Protein AF-A0A4Q6DWI4-F1 (afdb_monomer_lite)

Structure (mmCIF, N/CA/C/O backbone):
data_AF-A0A4Q6DWI4-F1
#
_entry.id   AF-A0A4Q6DWI4-F1
#
loop_
_atom_site.group_PDB
_atom_site.id
_atom_site.type_symbol
_atom_site.label_atom_id
_atom_site.label_alt_id
_atom_site.label_comp_id
_atom_site.label_asym_id
_atom_site.label_entity_id
_atom_site.label_seq_id
_atom_site.pdbx_PDB_ins_code
_atom_site.Cartn_x
_atom_site.Cartn_y
_atom_site.Cartn_z
_atom_site.occupancy
_atom_site.B_iso_or_equiv
_atom_site.auth_seq_id
_atom_site.auth_comp_id
_atom_site.auth_asym_id
_atom_site.auth_atom_id
_atom_site.pdbx_PDB_model_num
ATOM 1 N N . MET A 1 1 ? -15.889 16.556 25.089 1.00 82.62 1 MET A N 1
ATOM 2 C CA . MET A 1 1 ? -16.648 15.728 24.125 1.00 82.62 1 MET A CA 1
ATOM 3 C C . MET A 1 1 ? -15.664 14.751 23.500 1.00 82.62 1 MET A C 1
ATOM 5 O O . MET A 1 1 ? -14.677 15.216 22.947 1.00 82.62 1 MET A O 1
ATOM 9 N N . LEU A 1 2 ? -15.860 13.439 23.649 1.00 89.75 2 LEU A N 1
ATOM 10 C CA . LEU A 1 2 ? -14.968 12.454 23.029 1.00 89.75 2 LEU A CA 1
ATOM 11 C C . LEU A 1 2 ? -15.151 12.462 21.507 1.00 89.75 2 LEU A C 1
ATOM 13 O O . LEU A 1 2 ? -16.272 12.580 21.011 1.00 89.75 2 LEU A O 1
ATOM 17 N N . LYS A 1 3 ? -14.040 12.362 20.778 1.00 94.62 3 LYS A N 1
ATOM 18 C CA . LYS A 1 3 ? -14.009 12.215 19.324 1.00 94.62 3 LYS A CA 1
ATOM 19 C C . LYS A 1 3 ? -13.191 10.979 18.993 1.00 94.62 3 LYS A C 1
ATOM 21 O O . LYS A 1 3 ? -12.142 10.762 19.593 1.00 94.62 3 LYS A O 1
ATOM 26 N N . THR A 1 4 ? -13.670 10.205 18.033 1.00 95.94 4 THR A N 1
ATOM 27 C CA . THR A 1 4 ? -12.949 9.045 17.511 1.00 95.94 4 THR A CA 1
ATOM 28 C C . THR A 1 4 ? -12.252 9.457 16.222 1.00 95.94 4 THR A C 1
ATOM 30 O O . THR A 1 4 ? -12.892 10.011 15.329 1.00 95.94 4 THR A O 1
ATOM 33 N N . LEU A 1 5 ? -10.944 9.217 16.141 1.00 97.25 5 LEU A N 1
ATOM 34 C CA . LEU A 1 5 ? -10.118 9.480 14.965 1.00 97.25 5 LEU A CA 1
ATOM 35 C C . LEU A 1 5 ? -9.658 8.148 14.373 1.00 97.25 5 LEU A C 1
ATOM 37 O O . LEU A 1 5 ? -9.117 7.311 15.092 1.00 97.25 5 LEU A O 1
ATOM 41 N N . TYR A 1 6 ? -9.832 7.990 13.064 1.00 96.75 6 TYR A N 1
ATOM 42 C CA . TYR A 1 6 ? -9.323 6.851 12.307 1.00 96.75 6 TYR A CA 1
ATOM 43 C C . TYR A 1 6 ? -8.203 7.320 11.377 1.00 96.75 6 TYR A C 1
ATOM 45 O O . TYR A 1 6 ? -8.353 8.324 10.682 1.00 96.75 6 TYR A O 1
ATOM 53 N N . ILE A 1 7 ? -7.085 6.594 11.367 1.00 97.94 7 ILE A N 1
ATOM 54 C CA . ILE A 1 7 ? -5.934 6.837 10.490 1.00 97.94 7 ILE A CA 1
ATOM 55 C C . ILE A 1 7 ? -5.720 5.569 9.668 1.00 97.94 7 ILE A C 1
ATOM 57 O O . ILE A 1 7 ? -5.574 4.487 10.232 1.00 97.94 7 ILE A O 1
ATOM 61 N N . VAL A 1 8 ? -5.709 5.702 8.342 1.00 97.12 8 VAL A N 1
ATOM 62 C CA . VAL A 1 8 ? -5.588 4.581 7.400 1.00 97.12 8 VAL A CA 1
ATOM 63 C C . VAL A 1 8 ? -4.528 4.925 6.353 1.00 97.12 8 VAL A C 1
ATOM 65 O O . VAL A 1 8 ? -4.432 6.073 5.917 1.00 97.12 8 VAL A O 1
ATOM 68 N N . ARG A 1 9 ? -3.710 3.944 5.959 1.00 97.12 9 ARG A N 1
ATOM 69 C CA . ARG A 1 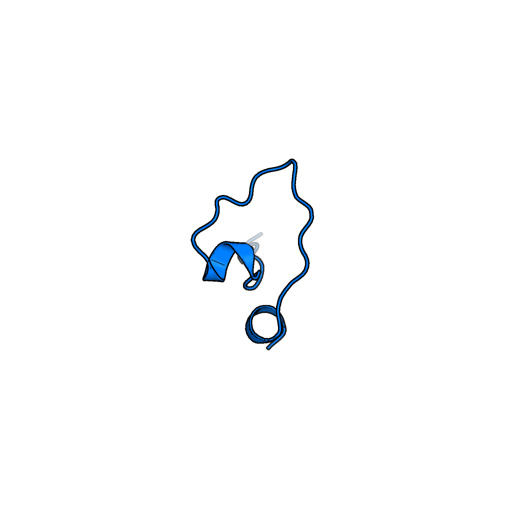9 ? -2.739 4.077 4.861 1.00 97.12 9 ARG A CA 1
ATOM 70 C C . ARG A 1 9 ? -3.433 3.822 3.517 1.00 97.12 9 ARG A C 1
ATOM 72 O O . ARG A 1 9 ? -4.349 3.012 3.454 1.00 97.12 9 ARG A O 1
ATOM 79 N N . HIS A 1 10 ? -2.983 4.476 2.444 1.00 96.56 10 HIS A N 1
ATOM 80 C CA . HIS A 1 10 ? -3.464 4.180 1.090 1.00 96.56 10 HIS A CA 1
ATOM 81 C C . HIS A 1 10 ? -3.187 2.717 0.680 1.00 96.56 10 HIS A C 1
ATOM 83 O O . HIS A 1 10 ? -2.271 2.079 1.208 1.00 96.56 10 HIS A O 1
ATOM 89 N N . GLY A 1 11 ? -3.963 2.208 -0.281 1.00 97.81 11 GLY A N 1
ATOM 90 C CA . GLY A 1 11 ? -3.792 0.863 -0.840 1.00 97.81 11 GLY A CA 1
ATOM 91 C C . GLY A 1 11 ? -2.484 0.684 -1.624 1.00 97.81 11 GLY A C 1
ATOM 92 O O . GLY A 1 11 ? -1.748 1.640 -1.873 1.00 97.81 11 GLY A O 1
ATOM 93 N N . GLN A 1 12 ? -2.184 -0.548 -2.030 1.00 98.38 12 GLN A N 1
ATOM 94 C CA . GLN A 1 12 ? -0.950 -0.875 -2.747 1.00 98.38 12 GLN A CA 1
ATOM 95 C C . GLN A 1 12 ? -0.867 -0.198 -4.132 1.00 98.38 12 GLN A C 1
ATOM 97 O O . GLN A 1 12 ? -1.843 -0.136 -4.878 1.00 98.38 12 GLN A O 1
ATOM 102 N N . THR A 1 13 ? 0.332 0.266 -4.486 1.00 98.31 13 THR A N 1
ATOM 103 C CA . THR A 1 13 ? 0.730 0.642 -5.853 1.00 98.31 13 THR A CA 1
ATOM 104 C C . THR A 1 13 ? 1.749 -0.365 -6.395 1.00 98.31 13 THR A C 1
ATOM 106 O O . THR A 1 13 ? 2.387 -1.096 -5.627 1.00 98.31 13 THR A 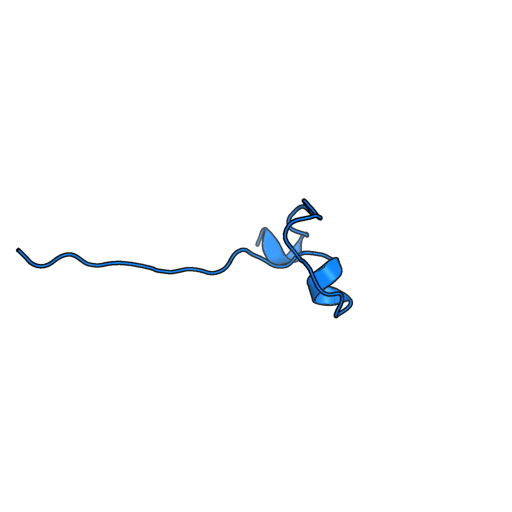O 1
ATOM 109 N N . ASP A 1 14 ? 1.984 -0.379 -7.707 1.00 98.19 14 ASP A N 1
ATOM 110 C CA . ASP A 1 14 ? 3.000 -1.271 -8.287 1.00 98.19 14 ASP A CA 1
ATOM 111 C C . ASP A 1 14 ? 4.423 -0.960 -7.809 1.00 98.19 14 ASP A C 1
ATOM 113 O O . ASP A 1 14 ? 5.237 -1.871 -7.660 1.00 98.19 14 ASP A O 1
ATOM 117 N N . LEU A 1 15 ? 4.708 0.296 -7.451 1.00 97.75 15 LEU A N 1
ATOM 118 C CA . LEU A 1 15 ? 5.986 0.673 -6.846 1.00 97.75 15 LEU A CA 1
ATOM 119 C C . LEU A 1 15 ? 6.187 0.002 -5.489 1.00 97.75 15 LEU A C 1
ATOM 121 O O . LEU A 1 15 ? 7.268 -0.505 -5.204 1.00 97.75 15 LEU A O 1
ATOM 125 N N . ASN A 1 16 ? 5.137 -0.055 -4.661 1.00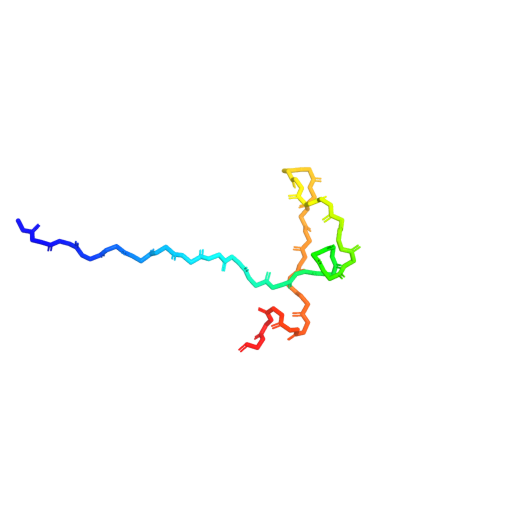 96.94 16 ASN A N 1
ATOM 126 C CA . ASN A 1 16 ? 5.208 -0.750 -3.377 1.00 96.94 16 ASN A CA 1
ATOM 127 C C . ASN A 1 16 ? 5.471 -2.246 -3.584 1.00 96.94 16 ASN A C 1
ATOM 129 O O . ASN A 1 16 ? 6.308 -2.817 -2.887 1.00 96.94 16 ASN A O 1
ATOM 133 N N . LYS A 1 17 ? 4.794 -2.861 -4.563 1.00 97.94 17 LYS A N 1
ATOM 134 C CA . LYS A 1 17 ? 4.975 -4.274 -4.925 1.00 97.94 17 LYS A CA 1
ATOM 135 C C . LYS A 1 17 ? 6.403 -4.579 -5.388 1.00 97.94 17 LYS A C 1
ATOM 137 O O . LYS A 1 17 ? 6.918 -5.653 -5.102 1.00 97.94 17 LYS A O 1
ATOM 142 N N . GLN A 1 18 ? 7.042 -3.633 -6.071 1.00 97.88 18 GLN A N 1
ATOM 143 C CA . GLN A 1 18 ? 8.419 -3.747 -6.558 1.00 97.88 18 GLN A CA 1
ATOM 144 C C . GLN A 1 18 ? 9.479 -3.311 -5.529 1.00 97.88 18 GLN A C 1
ATOM 146 O O . GLN A 1 18 ? 10.669 -3.367 -5.825 1.00 97.88 18 GLN A O 1
ATOM 151 N N . GLY A 1 19 ? 9.078 -2.870 -4.330 1.00 96.88 19 GLY A N 1
ATOM 152 C CA . GLY A 1 19 ? 10.005 -2.367 -3.311 1.00 96.88 19 GLY A CA 1
ATOM 153 C C . GLY A 1 19 ? 10.631 -1.008 -3.650 1.00 96.88 19 GLY A C 1
ATOM 154 O O . GLY A 1 19 ? 11.657 -0.640 -3.081 1.00 96.88 19 GLY A O 1
ATOM 155 N N . ILE A 1 20 ? 10.028 -0.253 -4.569 1.00 97.06 20 ILE A N 1
ATOM 156 C CA . ILE A 1 20 ? 10.497 1.066 -4.994 1.00 97.06 20 ILE A CA 1
ATOM 157 C C . ILE A 1 20 ? 9.963 2.134 -4.036 1.00 97.06 20 ILE A C 1
ATOM 159 O O . ILE A 1 20 ? 8.782 2.159 -3.679 1.00 97.06 20 ILE A O 1
ATOM 163 N N . VAL A 1 21 ? 10.840 3.058 -3.641 1.00 96.12 21 VAL A N 1
ATOM 164 C CA . VAL A 1 21 ? 10.485 4.192 -2.783 1.00 96.12 21 VAL A CA 1
ATOM 165 C C . VAL A 1 21 ? 9.499 5.112 -3.505 1.00 96.12 21 VAL A C 1
ATOM 167 O O . VAL A 1 21 ? 9.802 5.657 -4.563 1.00 96.12 21 VAL A O 1
ATOM 170 N N . GLN A 1 22 ? 8.331 5.332 -2.896 1.00 96.38 22 GLN A N 1
ATOM 171 C CA . GLN A 1 22 ? 7.297 6.238 -3.395 1.00 96.38 22 GLN A CA 1
ATOM 172 C C . GLN A 1 22 ? 7.292 7.537 -2.579 1.00 96.38 22 GLN A C 1
ATOM 174 O O . GLN A 1 22 ? 6.738 7.605 -1.484 1.00 96.38 22 GLN A O 1
ATOM 179 N N . GLY A 1 23 ? 7.966 8.559 -3.110 1.00 93.81 23 GLY A N 1
ATOM 180 C CA . GLY A 1 23 ? 8.052 9.891 -2.511 1.00 93.81 23 GLY A CA 1
ATOM 181 C C . GLY A 1 23 ? 7.068 10.900 -3.111 1.00 93.81 23 GLY A C 1
ATOM 182 O O . GLY A 1 23 ? 6.222 10.577 -3.938 1.00 93.81 23 GLY A O 1
ATOM 183 N N . ARG A 1 24 ? 7.223 12.172 -2.730 1.00 89.38 24 ARG A N 1
ATOM 184 C CA . ARG A 1 24 ? 6.309 13.275 -3.102 1.00 89.38 24 ARG A CA 1
ATOM 185 C C . ARG A 1 24 ? 6.371 13.702 -4.5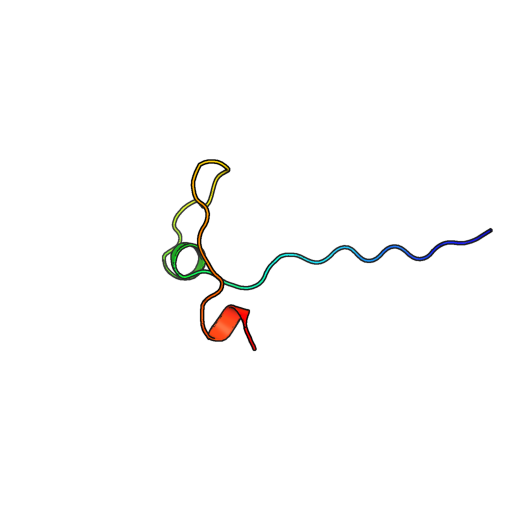76 1.00 89.38 24 ARG A C 1
ATOM 187 O O . ARG A 1 24 ? 5.546 14.502 -4.994 1.00 89.38 24 ARG A O 1
ATOM 194 N N . GLY A 1 25 ? 7.339 13.204 -5.347 1.00 91.44 25 GLY A N 1
ATOM 195 C CA . GLY A 1 25 ? 7.488 13.513 -6.775 1.00 91.44 25 GLY A CA 1
ATOM 196 C C . GLY A 1 25 ? 6.760 12.546 -7.709 1.00 91.44 25 GLY A C 1
ATOM 197 O O . GLY A 1 25 ? 6.895 12.673 -8.920 1.00 91.44 25 GLY A O 1
ATOM 198 N N . MET A 1 26 ? 6.050 11.549 -7.167 1.00 87.31 26 MET A N 1
ATOM 199 C CA . MET A 1 26 ? 5.511 10.436 -7.951 1.00 87.31 26 MET A CA 1
ATOM 200 C C . MET A 1 26 ? 4.046 10.222 -7.565 1.00 87.31 26 MET A C 1
ATOM 202 O O . MET A 1 26 ? 3.750 9.852 -6.430 1.00 87.31 26 MET A O 1
ATOM 206 N N . ASN A 1 27 ? 3.131 10.489 -8.500 1.00 92.25 27 ASN A N 1
ATOM 207 C CA . ASN A 1 27 ? 1.694 10.303 -8.301 1.00 92.25 27 ASN A CA 1
ATOM 208 C C . ASN A 1 27 ? 1.235 9.022 -9.007 1.00 92.25 27 ASN A C 1
ATOM 210 O O . ASN A 1 27 ? 0.810 9.065 -10.158 1.00 92.25 27 ASN A O 1
ATOM 214 N N . THR A 1 28 ? 1.401 7.881 -8.340 1.00 95.19 28 THR A N 1
ATOM 215 C CA . THR A 1 28 ? 1.024 6.570 -8.884 1.00 95.19 28 THR A CA 1
ATOM 216 C C . THR A 1 28 ? -0.327 6.110 -8.368 1.00 95.19 28 THR A C 1
ATOM 218 O O . THR A 1 28 ? -0.595 6.203 -7.169 1.00 95.19 28 THR A O 1
ATOM 221 N N . ASP A 1 29 ? -1.121 5.535 -9.264 1.00 97.19 29 ASP A N 1
ATOM 222 C CA . ASP A 1 29 ? -2.415 4.949 -8.942 1.00 97.19 29 ASP A CA 1
ATOM 223 C C . ASP A 1 29 ? -2.313 3.672 -8.096 1.00 97.19 29 ASP A C 1
ATOM 225 O O . ASP A 1 29 ? -1.285 2.988 -8.052 1.00 97.19 29 ASP A O 1
ATOM 229 N N . LEU A 1 30 ? -3.433 3.335 -7.450 1.00 98.25 30 LEU A N 1
ATOM 230 C CA . LEU A 1 30 ? -3.634 2.032 -6.822 1.00 98.25 30 LEU A CA 1
ATOM 231 C C . LEU A 1 30 ? -3.676 0.939 -7.892 1.00 98.25 30 LEU A C 1
ATOM 233 O O . LEU A 1 30 ? -4.354 1.095 -8.917 1.00 98.25 30 LEU A O 1
ATOM 237 N N . ASN A 1 31 ? -2.996 -0.172 -7.619 1.00 97.94 31 ASN A N 1
ATOM 238 C CA . ASN A 1 31 ? -3.090 -1.373 -8.441 1.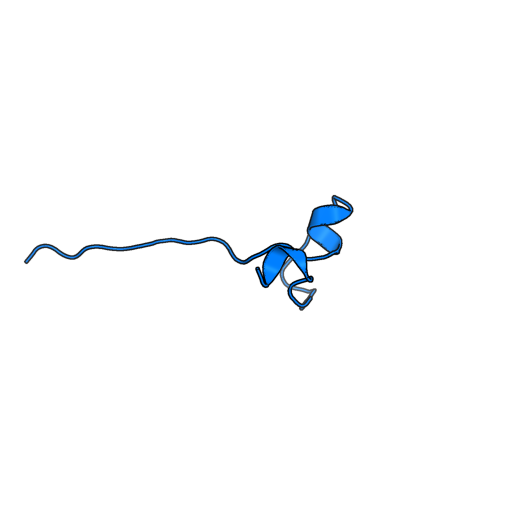00 97.94 31 ASN A CA 1
ATOM 239 C C . ASN A 1 31 ? -4.318 -2.213 -8.051 1.00 97.94 31 ASN A C 1
ATOM 241 O O . ASN A 1 31 ? -5.056 -1.856 -7.131 1.00 97.94 31 ASN A O 1
ATOM 245 N N . ASP A 1 32 ? -4.543 -3.327 -8.748 1.00 98.44 32 ASP A N 1
ATOM 246 C CA . ASP A 1 32 ? -5.707 -4.191 -8.506 1.00 98.44 32 ASP A CA 1
ATOM 247 C C . ASP A 1 32 ? -5.799 -4.671 -7.055 1.00 98.44 32 ASP A C 1
ATOM 249 O O . ASP A 1 32 ? -6.895 -4.808 -6.526 1.00 98.44 32 ASP A O 1
ATOM 253 N N . GLU A 1 33 ? -4.663 -4.895 -6.389 1.00 98.12 33 GLU A N 1
ATOM 254 C CA . GLU A 1 33 ? -4.643 -5.281 -4.978 1.00 98.12 33 GLU A CA 1
ATOM 255 C C . GLU A 1 33 ? -4.973 -4.104 -4.059 1.00 98.12 33 GLU A C 1
ATOM 257 O O . GLU A 1 33 ? -5.697 -4.270 -3.088 1.00 98.12 33 GLU A O 1
ATOM 262 N N . GLY A 1 34 ? -4.499 -2.898 -4.376 1.00 97.88 34 GLY A N 1
ATOM 263 C CA . GLY A 1 34 ? -4.837 -1.691 -3.624 1.00 97.88 34 GLY A CA 1
ATOM 264 C C . GLY A 1 34 ? -6.286 -1.227 -3.777 1.00 97.88 34 GLY A C 1
ATOM 265 O O . GLY A 1 34 ? -6.720 -0.392 -2.987 1.00 97.88 34 GLY A O 1
ATOM 266 N N . ARG A 1 35 ? -7.009 -1.716 -4.793 1.00 97.75 35 ARG A N 1
ATOM 267 C CA . ARG A 1 35 ? -8.417 -1.377 -5.064 1.00 97.75 35 ARG A CA 1
ATOM 268 C C . ARG A 1 35 ? -9.423 -2.373 -4.484 1.00 97.75 35 ARG A C 1
ATOM 270 O O . ARG A 1 35 ? -10.607 -2.041 -4.466 1.00 97.75 35 ARG A O 1
ATOM 277 N N . LYS A 1 36 ? -8.976 -3.566 -4.087 1.00 94.56 36 LYS A N 1
ATOM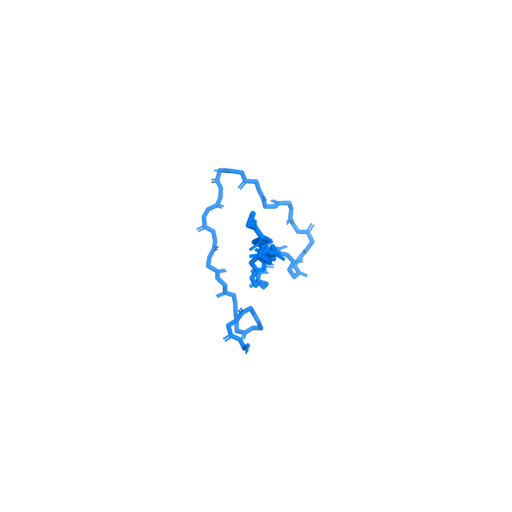 278 C CA . LYS A 1 36 ? -9.799 -4.536 -3.351 1.00 94.56 36 LYS A CA 1
ATOM 279 C C . LYS A 1 36 ? -10.008 -4.073 -1.915 1.00 94.56 36 LYS A C 1
ATOM 281 O O . LYS A 1 36 ? -11.115 -4.338 -1.402 1.00 94.56 36 LYS A O 1
#

pLDDT: mean 95.69, std 3.52, range [82.62, 98.44]

Foldseek 3Di:
DDDDDDDDDQFDFVCVVVVHDDDPVDDTDHDPRRVD

Radius of gyration: 13.57 Å; chains: 1; bounding box: 27×21×33 Å

Sequence (36 aa):
MLKTLYIVRHGQTDLNKQGIVQGRGMNTDLNDEGRK

Secondary structure (DSSP, 8-state):
--------PPPP-HHHHTT----TT--PPP-HHHH-